Protein AF-A0A6L4ZSB0-F1 (afdb_monomer_lite)

Radius of gyration: 12.49 Å; chains: 1; bounding box: 24×25×33 Å

Structure (mmCIF, N/CA/C/O backbone):
data_AF-A0A6L4ZSB0-F1
#
_entry.id   AF-A0A6L4ZSB0-F1
#
loop_
_atom_site.group_PDB
_atom_site.id
_atom_site.type_symbol
_atom_site.label_atom_id
_atom_site.label_alt_id
_atom_site.label_comp_id
_atom_site.label_asym_id
_atom_site.label_entity_id
_atom_site.label_seq_id
_atom_site.pdbx_PDB_ins_code
_atom_site.Cartn_x
_atom_site.Cartn_y
_atom_site.Cartn_z
_atom_site.occupancy
_atom_site.B_iso_or_equiv
_atom_site.auth_seq_id
_atom_site.auth_comp_id
_atom_site.auth_asym_id
_atom_site.auth_atom_id
_atom_site.pdbx_PDB_model_num
ATOM 1 N N . MET A 1 1 ? -4.646 -11.787 17.796 1.00 45.09 1 MET A N 1
ATOM 2 C CA . MET A 1 1 ? -4.695 -12.315 16.423 1.00 45.09 1 MET A CA 1
ATOM 3 C C . MET A 1 1 ? -3.406 -11.965 15.701 1.00 45.09 1 MET A C 1
ATOM 5 O O . MET A 1 1 ? -2.824 -10.926 15.991 1.00 45.09 1 MET A O 1
ATOM 9 N N . PHE A 1 2 ? -2.934 -12.843 14.818 1.00 46.16 2 PHE A N 1
ATOM 10 C CA . PHE A 1 2 ? -1.728 -12.613 14.028 1.00 46.16 2 PHE A CA 1
ATOM 11 C C . PHE A 1 2 ? -2.124 -11.881 12.752 1.00 46.16 2 PHE A C 1
ATOM 13 O O . PHE A 1 2 ? -2.751 -12.463 11.871 1.00 46.16 2 PHE A O 1
ATOM 20 N N . ILE A 1 3 ? -1.765 -10.604 12.663 1.00 54.44 3 ILE A N 1
ATOM 21 C CA . ILE A 1 3 ? -1.824 -9.868 11.404 1.00 54.44 3 ILE A CA 1
ATOM 22 C C . ILE A 1 3 ? -0.917 -10.616 10.431 1.00 54.44 3 ILE A C 1
ATOM 24 O O . ILE A 1 3 ? 0.283 -10.747 10.678 1.00 54.44 3 ILE A O 1
ATOM 28 N N . ASN A 1 4 ? -1.493 -11.163 9.361 1.00 60.34 4 ASN A N 1
ATOM 29 C CA . ASN A 1 4 ? -0.753 -11.932 8.369 1.00 60.34 4 ASN A CA 1
ATOM 30 C C . ASN A 1 4 ? 0.053 -10.950 7.500 1.00 60.34 4 ASN A C 1
ATOM 32 O O . ASN A 1 4 ? -0.314 -10.629 6.373 1.00 60.34 4 ASN A O 1
ATOM 36 N N . TRP A 1 5 ? 1.135 -10.415 8.072 1.00 64.88 5 TRP A N 1
ATOM 37 C CA . TRP A 1 5 ? 2.032 -9.426 7.469 1.00 64.88 5 TRP A CA 1
ATOM 38 C C . TRP A 1 5 ? 2.481 -9.778 6.039 1.00 64.88 5 TRP A C 1
ATOM 40 O O . TRP A 1 5 ? 2.473 -8.883 5.194 1.00 64.88 5 TRP A O 1
ATOM 50 N N . PRO A 1 6 ? 2.764 -11.058 5.701 1.00 69.06 6 PRO A N 1
ATOM 51 C CA . PRO A 1 6 ? 3.070 -11.446 4.324 1.00 69.06 6 PRO A CA 1
ATOM 52 C C . PRO A 1 6 ? 1.926 -11.145 3.346 1.00 69.06 6 PRO A C 1
ATOM 54 O O . PRO A 1 6 ? 2.168 -10.691 2.232 1.00 69.06 6 PRO A O 1
ATOM 57 N N . ALA A 1 7 ? 0.674 -11.343 3.769 1.00 74.44 7 ALA A N 1
ATOM 58 C CA . ALA A 1 7 ? -0.498 -11.060 2.943 1.00 74.44 7 ALA A CA 1
ATOM 59 C C . ALA A 1 7 ? -0.714 -9.551 2.752 1.00 74.44 7 ALA A C 1
ATOM 61 O O . ALA A 1 7 ? -1.134 -9.122 1.680 1.00 74.44 7 ALA A O 1
ATOM 62 N N . LEU A 1 8 ? -0.390 -8.735 3.762 1.00 75.31 8 LEU A N 1
ATOM 63 C CA . LEU A 1 8 ? -0.427 -7.274 3.645 1.00 75.31 8 LEU A CA 1
ATOM 64 C C . LEU A 1 8 ? 0.645 -6.749 2.686 1.00 75.31 8 LEU A C 1
ATOM 66 O O . LEU A 1 8 ? 0.372 -5.830 1.916 1.00 75.31 8 LEU A O 1
ATOM 70 N N . GLU A 1 9 ? 1.843 -7.333 2.707 1.00 77.38 9 GLU A N 1
ATOM 71 C CA . GLU A 1 9 ? 2.923 -6.966 1.789 1.00 77.38 9 GLU A CA 1
ATOM 72 C C . GLU A 1 9 ? 2.582 -7.331 0.336 1.00 77.38 9 GLU A C 1
ATOM 74 O O . GLU A 1 9 ? 2.737 -6.500 -0.561 1.00 77.38 9 GLU A O 1
ATOM 79 N N . GLU A 1 10 ? 2.061 -8.539 0.101 1.00 82.44 10 GLU A N 1
ATOM 80 C CA . GLU A 1 10 ? 1.560 -8.981 -1.209 1.00 82.44 10 GLU A CA 1
ATOM 81 C C . GLU A 1 10 ? 0.449 -8.059 -1.725 1.00 82.44 10 GLU A C 1
ATOM 83 O O . GLU A 1 10 ? 0.473 -7.622 -2.878 1.00 82.44 10 GLU A O 1
ATOM 88 N N . LEU A 1 11 ? -0.501 -7.696 -0.859 1.00 79.81 11 LEU A N 1
ATOM 89 C CA . LEU A 1 11 ? -1.605 -6.814 -1.224 1.00 79.81 11 LEU A CA 1
ATOM 90 C C . LEU A 1 11 ? -1.117 -5.389 -1.521 1.00 79.81 11 LEU A C 1
ATOM 92 O O . LEU A 1 11 ? -1.528 -4.801 -2.520 1.00 79.81 11 LEU A O 1
ATOM 96 N N . ALA A 1 12 ? -0.189 -4.852 -0.725 1.00 81.25 12 ALA A N 1
ATOM 97 C CA . ALA A 1 12 ? 0.442 -3.562 -0.992 1.00 81.25 12 ALA A CA 1
ATOM 98 C C . ALA A 1 12 ? 1.181 -3.566 -2.336 1.00 81.25 12 ALA A C 1
ATOM 100 O O . ALA A 1 12 ? 0.977 -2.663 -3.147 1.00 81.25 12 ALA A O 1
ATOM 101 N N . LYS A 1 13 ? 1.970 -4.609 -2.622 1.00 83.44 13 LYS A N 1
ATOM 102 C CA . LYS A 1 13 ? 2.643 -4.788 -3.917 1.00 83.44 13 LYS A CA 1
ATOM 103 C C . LYS A 1 13 ? 1.643 -4.859 -5.069 1.00 83.44 13 LYS A C 1
ATOM 105 O O . LYS A 1 13 ? 1.855 -4.197 -6.081 1.00 83.44 13 LYS A O 1
ATOM 110 N N . ALA A 1 14 ? 0.550 -5.607 -4.920 1.00 84.94 14 ALA A N 1
ATOM 111 C CA . ALA A 1 14 ? -0.478 -5.747 -5.950 1.00 84.94 14 ALA A CA 1
ATOM 112 C C . ALA A 1 14 ? -1.203 -4.422 -6.235 1.00 84.94 14 ALA A C 1
ATOM 114 O O . ALA A 1 14 ? -1.392 -4.050 -7.397 1.00 84.94 14 ALA A O 1
ATOM 115 N N . VAL A 1 15 ? -1.570 -3.680 -5.186 1.00 82.31 15 VAL A N 1
ATOM 116 C CA . VAL A 1 15 ? -2.187 -2.354 -5.310 1.00 82.31 15 VAL A CA 1
ATOM 117 C C . VAL A 1 15 ? -1.217 -1.393 -5.998 1.00 82.31 15 VAL A C 1
ATOM 119 O O . VAL A 1 15 ? -1.576 -0.774 -6.999 1.00 82.31 15 VAL A O 1
ATOM 122 N N . VAL A 1 16 ? 0.032 -1.329 -5.536 1.00 80.25 16 VAL A N 1
ATOM 123 C CA . VAL A 1 16 ? 1.077 -0.481 -6.124 1.00 80.25 16 VAL A CA 1
ATOM 124 C C . VAL A 1 16 ? 1.343 -0.842 -7.586 1.00 80.25 16 VAL A C 1
ATOM 126 O O . VAL A 1 16 ? 1.414 0.046 -8.432 1.00 80.25 16 VAL A O 1
ATOM 129 N N . ALA A 1 17 ? 1.417 -2.128 -7.923 1.00 82.31 17 ALA A N 1
ATOM 130 C CA . ALA A 1 17 ? 1.582 -2.582 -9.300 1.00 82.31 17 ALA A CA 1
ATOM 131 C C . ALA A 1 17 ? 0.399 -2.162 -10.190 1.00 82.31 17 ALA A C 1
ATOM 133 O O . ALA A 1 17 ? 0.610 -1.710 -11.314 1.00 82.31 17 ALA A O 1
ATOM 134 N N . ASN A 1 18 ? -0.840 -2.238 -9.691 1.00 83.44 18 ASN A N 1
ATOM 135 C CA . ASN A 1 18 ? -2.020 -1.774 -10.429 1.00 83.44 18 ASN A CA 1
ATOM 136 C C . ASN A 1 18 ? -1.958 -0.263 -10.710 1.00 83.44 18 ASN A C 1
ATOM 138 O O . ASN A 1 18 ? -2.213 0.172 -11.835 1.00 83.44 18 ASN A O 1
ATOM 142 N N . TYR A 1 19 ? -1.564 0.527 -9.707 1.00 76.19 19 TYR A N 1
ATOM 143 C CA . TYR A 1 19 ? -1.348 1.966 -9.861 1.00 76.19 19 TYR A CA 1
ATOM 144 C C . TYR A 1 19 ? -0.222 2.274 -10.859 1.00 76.19 19 TYR A C 1
ATOM 146 O O . TYR A 1 19 ? -0.406 3.119 -11.731 1.00 76.19 19 TYR A O 1
ATOM 154 N N . CYS A 1 20 ? 0.891 1.536 -10.803 1.00 76.44 20 CYS A N 1
ATOM 155 C CA . CYS A 1 20 ? 2.024 1.648 -11.731 1.00 76.44 20 CYS A CA 1
ATOM 156 C C . CYS A 1 20 ? 1.585 1.417 -13.181 1.00 76.44 20 CYS A C 1
ATOM 158 O O . CYS A 1 20 ? 1.865 2.230 -14.059 1.00 76.44 20 CYS A O 1
ATOM 160 N N . VAL A 1 21 ? 0.815 0.352 -13.427 1.00 78.81 21 VAL A N 1
ATOM 161 C CA . VAL A 1 21 ? 0.289 0.029 -14.762 1.00 78.81 21 VAL A CA 1
ATOM 162 C C . VAL A 1 21 ? -0.643 1.124 -15.276 1.00 78.81 21 VAL A C 1
ATOM 164 O O . VAL A 1 21 ? -0.537 1.522 -16.437 1.00 78.81 21 VAL A O 1
ATOM 167 N N . LYS A 1 22 ? -1.545 1.632 -14.428 1.00 75.19 22 LYS A N 1
ATOM 168 C CA . LYS A 1 22 ? -2.470 2.708 -14.814 1.00 75.19 22 LYS A CA 1
ATOM 169 C C . LYS A 1 22 ? -1.741 4.000 -15.145 1.00 75.19 22 LYS A C 1
ATOM 171 O O . LYS A 1 22 ? -2.119 4.679 -16.097 1.00 75.19 22 LYS A O 1
ATOM 176 N N . ALA A 1 23 ? -0.720 4.325 -14.366 1.00 70.00 23 ALA A N 1
ATOM 177 C CA . ALA A 1 23 ? -0.049 5.602 -14.468 1.00 70.00 23 ALA A CA 1
ATOM 178 C C . ALA A 1 23 ? 1.169 5.581 -15.412 1.00 70.00 23 ALA A C 1
ATOM 180 O O . ALA A 1 23 ? 1.641 6.632 -15.817 1.00 70.00 23 ALA A O 1
ATOM 181 N N . LYS A 1 24 ? 1.618 4.395 -15.858 1.00 79.06 24 LYS A N 1
ATOM 182 C CA . LYS A 1 24 ? 2.787 4.194 -16.742 1.00 79.06 24 LYS A CA 1
ATOM 183 C C . LYS A 1 24 ? 4.084 4.799 -16.187 1.00 79.06 24 LYS A C 1
ATOM 185 O O . LYS A 1 24 ? 4.978 5.162 -16.94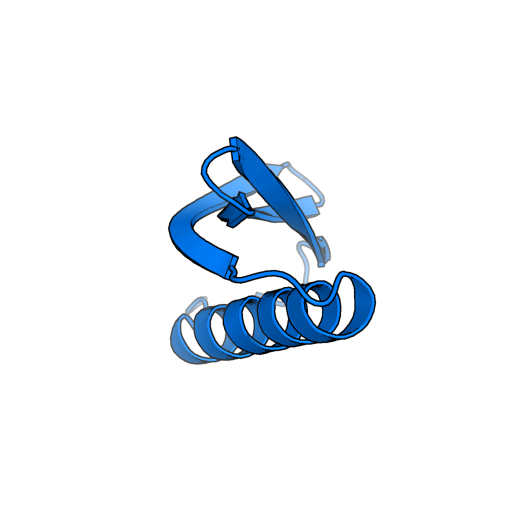7 1.00 79.06 24 LYS A O 1
ATOM 190 N N . GLU A 1 25 ? 4.198 4.871 -14.868 1.00 77.75 25 GLU A N 1
ATOM 191 C CA . GLU A 1 25 ? 5.288 5.541 -14.158 1.00 77.75 25 GLU A CA 1
ATOM 192 C C . GLU A 1 25 ? 5.960 4.585 -13.172 1.00 77.75 25 GLU A C 1
ATOM 194 O O . GLU A 1 25 ? 5.376 3.588 -12.743 1.00 77.75 25 GLU A O 1
ATOM 199 N N . ARG A 1 26 ? 7.218 4.865 -12.815 1.00 77.50 26 ARG A N 1
ATOM 200 C CA . ARG A 1 26 ? 7.961 4.034 -11.861 1.00 77.50 26 ARG A CA 1
ATOM 201 C C . ARG A 1 26 ? 7.491 4.332 -10.444 1.00 77.50 26 ARG A C 1
ATOM 203 O O . ARG A 1 26 ? 7.586 5.468 -9.987 1.00 77.50 26 ARG A O 1
ATOM 210 N N . ILE A 1 27 ? 7.057 3.284 -9.748 1.00 81.62 27 ILE A N 1
ATOM 211 C CA . ILE A 1 27 ? 6.658 3.364 -8.344 1.00 81.62 27 ILE A CA 1
ATOM 212 C C . ILE A 1 27 ? 7.667 2.624 -7.472 1.00 81.62 27 ILE A C 1
ATOM 214 O O . ILE A 1 27 ? 8.035 1.486 -7.767 1.00 81.62 27 ILE A O 1
ATOM 218 N N . GLN A 1 28 ? 8.087 3.258 -6.381 1.00 84.81 28 GLN A N 1
ATOM 219 C CA . GLN A 1 28 ? 8.932 2.658 -5.352 1.00 84.81 28 GLN A CA 1
ATOM 220 C C . GLN A 1 28 ? 8.204 2.685 -4.009 1.00 84.81 28 GLN A C 1
ATOM 222 O O . GLN A 1 28 ? 7.752 3.737 -3.572 1.00 84.81 28 GLN A O 1
ATOM 227 N N . ILE A 1 29 ? 8.095 1.541 -3.334 1.00 85.06 29 ILE A N 1
ATOM 228 C CA . ILE A 1 29 ? 7.530 1.481 -1.980 1.00 85.06 29 ILE A CA 1
ATOM 229 C C . ILE A 1 29 ? 8.589 1.983 -0.997 1.00 85.06 29 ILE A C 1
ATOM 231 O O . ILE A 1 29 ? 9.713 1.483 -0.994 1.00 85.06 29 ILE A O 1
ATOM 235 N N . LEU A 1 30 ? 8.230 2.976 -0.185 1.00 86.50 30 LEU A N 1
ATOM 236 C CA . LEU A 1 30 ? 9.103 3.561 0.832 1.00 86.50 30 LEU A CA 1
ATOM 237 C C . LEU A 1 30 ? 8.872 2.939 2.209 1.00 86.50 30 LEU A C 1
ATOM 239 O O . LEU A 1 30 ? 9.809 2.470 2.848 1.00 86.50 30 LEU A O 1
ATOM 243 N N . SER A 1 31 ? 7.628 2.973 2.686 1.00 85.69 31 SER A N 1
ATOM 244 C CA . SER A 1 31 ? 7.265 2.518 4.029 1.00 85.69 31 SER A CA 1
ATOM 245 C C . SER A 1 31 ? 5.797 2.114 4.096 1.00 85.69 31 SER A C 1
ATOM 247 O O . SER A 1 31 ? 4.994 2.489 3.243 1.00 85.69 31 SER A O 1
ATOM 249 N N . MET A 1 32 ? 5.440 1.335 5.113 1.00 84.62 32 MET A N 1
ATOM 250 C CA . MET A 1 32 ? 4.074 0.881 5.354 1.00 84.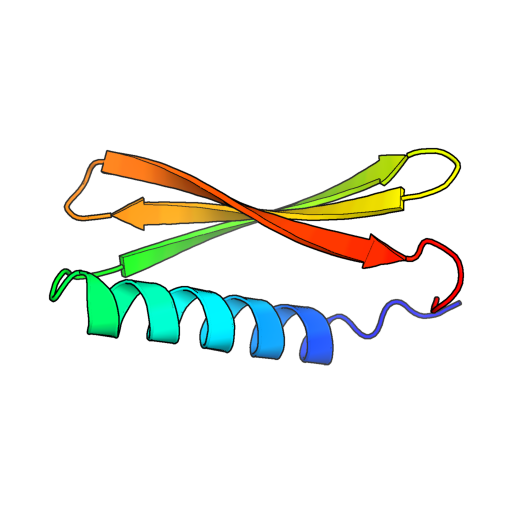62 32 MET A CA 1
ATOM 251 C C . MET A 1 32 ? 3.724 1.126 6.820 1.00 84.62 32 MET A C 1
ATOM 253 O O . MET A 1 32 ? 4.464 0.707 7.707 1.00 84.62 32 MET A O 1
ATOM 257 N N . GLU A 1 33 ? 2.612 1.812 7.072 1.00 86.25 33 GLU A N 1
ATOM 258 C CA . GLU A 1 33 ? 2.132 2.151 8.413 1.00 86.25 33 GLU A CA 1
ATOM 259 C C . GLU A 1 33 ? 0.717 1.615 8.615 1.00 86.25 33 GLU A C 1
ATOM 261 O O . GLU A 1 33 ? -0.168 1.837 7.787 1.00 86.25 33 GLU A O 1
ATOM 266 N N . LEU A 1 34 ? 0.494 0.940 9.741 1.00 83.69 34 LEU A N 1
ATOM 267 C CA . LEU A 1 34 ? -0.824 0.468 10.130 1.00 83.69 34 LEU A CA 1
ATOM 268 C C . LEU A 1 34 ? -1.501 1.448 11.079 1.00 83.69 34 LEU A C 1
ATOM 270 O O . LEU A 1 34 ? -1.009 1.701 12.176 1.00 83.69 34 LEU A O 1
ATOM 274 N N . VAL A 1 35 ? -2.657 1.963 10.676 1.00 83.62 35 VAL A N 1
ATOM 275 C CA . VAL A 1 35 ? -3.486 2.842 11.497 1.00 83.62 35 VAL A CA 1
ATOM 276 C C . VAL A 1 35 ? -4.780 2.129 11.844 1.00 83.62 35 VAL A C 1
ATOM 278 O O . VAL A 1 35 ? -5.679 2.004 11.016 1.00 83.62 35 VAL A O 1
ATOM 281 N N . VAL A 1 36 ? -4.880 1.700 13.096 1.00 78.75 36 VAL A N 1
ATOM 282 C CA . VAL A 1 36 ? -6.081 1.076 13.654 1.00 78.75 36 VAL A CA 1
ATOM 283 C C . VAL A 1 36 ? -6.976 2.173 14.235 1.00 78.75 36 VAL A C 1
ATOM 285 O O . VAL A 1 36 ? -6.603 2.859 15.189 1.00 78.75 36 VAL A O 1
ATOM 288 N N . LYS A 1 37 ? -8.158 2.374 13.649 1.00 77.62 37 LYS A N 1
ATOM 289 C CA . LYS A 1 37 ? -9.268 3.131 14.248 1.00 77.62 37 LYS A CA 1
ATOM 290 C C . LYS A 1 37 ? -10.303 2.136 14.769 1.00 77.62 37 LYS A C 1
ATOM 292 O O . LYS A 1 37 ? -10.387 1.029 14.261 1.00 77.62 37 LYS A O 1
ATOM 297 N N . LYS A 1 38 ? -11.104 2.552 15.760 1.00 71.12 38 LYS A N 1
ATOM 298 C CA . LYS A 1 38 ? -12.057 1.701 16.506 1.00 71.12 38 LYS A CA 1
ATOM 299 C C . LYS A 1 38 ? -12.851 0.686 15.665 1.00 71.12 38 LYS A C 1
ATOM 301 O O . LYS A 1 38 ? -13.089 -0.405 16.158 1.00 71.12 38 LYS A O 1
ATOM 306 N N . ASP A 1 39 ? -13.222 1.042 14.436 1.00 75.06 39 ASP A N 1
ATOM 307 C CA . ASP A 1 39 ? -14.043 0.216 13.539 1.00 75.06 39 ASP A CA 1
ATOM 308 C C . ASP A 1 39 ? -13.390 -0.022 12.164 1.00 75.06 39 ASP A C 1
ATOM 310 O O . ASP A 1 39 ? -13.983 -0.642 11.279 1.00 75.06 39 ASP A O 1
ATOM 314 N N . LEU A 1 40 ? -12.178 0.495 11.943 1.00 76.56 40 LEU A N 1
ATOM 315 C CA . LEU A 1 40 ? -11.534 0.471 10.633 1.00 76.56 40 LEU A CA 1
ATOM 316 C C . LEU A 1 40 ? -10.022 0.450 10.762 1.00 76.56 40 LEU A C 1
ATOM 318 O O . LEU A 1 40 ? -9.426 1.319 11.398 1.00 76.56 40 LEU A O 1
ATOM 322 N N . GLU A 1 41 ? -9.396 -0.469 10.053 1.00 80.81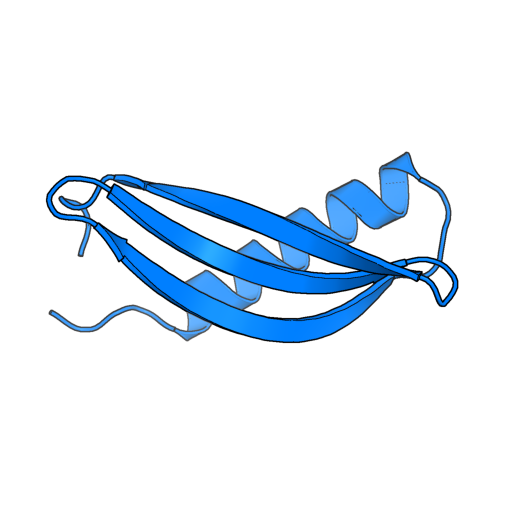 41 GLU A N 1
ATOM 323 C CA . GLU A 1 41 ? -7.955 -0.536 9.981 1.00 80.81 41 GLU A CA 1
ATOM 324 C C . GLU A 1 41 ? -7.491 -0.065 8.600 1.00 80.81 41 GLU A C 1
ATOM 326 O O . GLU A 1 41 ? -8.086 -0.368 7.560 1.00 80.81 41 GLU A O 1
ATOM 331 N N . ILE A 1 42 ? -6.461 0.776 8.597 1.00 85.62 42 ILE A N 1
ATOM 332 C CA . ILE A 1 42 ? -5.967 1.449 7.401 1.00 85.62 42 ILE A CA 1
ATOM 333 C C . ILE A 1 42 ? -4.478 1.172 7.297 1.00 85.62 42 ILE A C 1
ATOM 335 O O . ILE A 1 42 ? -3.689 1.661 8.103 1.00 85.62 42 ILE A O 1
ATOM 339 N N . LEU A 1 43 ? -4.084 0.420 6.280 1.00 85.94 43 LEU A N 1
ATOM 340 C CA . LEU A 1 43 ? -2.687 0.254 5.916 1.00 85.94 43 LEU A CA 1
ATOM 341 C C . LEU A 1 43 ? -2.317 1.384 4.952 1.00 85.94 43 LEU A C 1
ATOM 343 O O . LEU A 1 43 ? -2.755 1.410 3.805 1.00 85.94 43 LEU A O 1
ATOM 347 N N . LYS A 1 44 ? -1.534 2.347 5.426 1.00 88.56 44 LYS A N 1
ATOM 348 C CA . LYS A 1 44 ? -0.975 3.414 4.599 1.00 88.56 44 LYS A CA 1
ATOM 349 C C . LYS A 1 44 ? 0.323 2.925 3.977 1.00 88.56 44 LYS A C 1
ATOM 351 O O . LYS A 1 44 ? 1.283 2.649 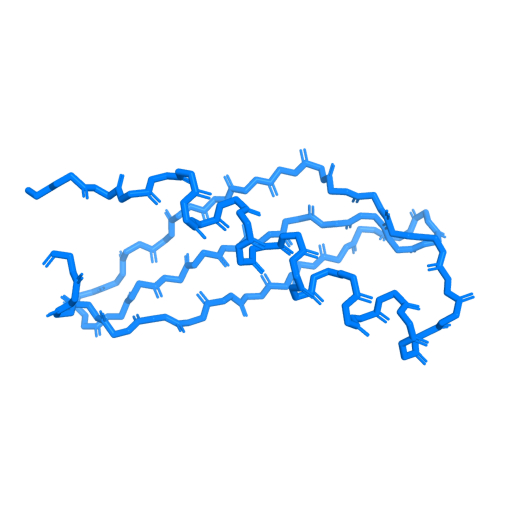4.694 1.00 88.56 44 LYS A O 1
ATOM 356 N N . VAL A 1 45 ? 0.363 2.848 2.655 1.00 88.81 45 VAL A N 1
ATOM 357 C CA . VAL A 1 45 ? 1.578 2.509 1.912 1.00 88.81 45 VAL A CA 1
ATOM 358 C C . VAL A 1 45 ? 2.156 3.800 1.349 1.00 88.81 45 VAL A C 1
ATOM 360 O O . VAL A 1 45 ? 1.571 4.400 0.450 1.00 88.81 45 VAL A O 1
ATOM 363 N N . SER A 1 46 ? 3.287 4.240 1.893 1.00 89.56 46 SER A N 1
ATOM 364 C CA . SER A 1 46 ? 4.038 5.374 1.360 1.00 89.56 46 SER A CA 1
ATOM 365 C C . SER A 1 46 ? 4.800 4.916 0.127 1.00 89.56 46 SER A C 1
ATOM 367 O O . SER A 1 46 ? 5.600 3.976 0.191 1.00 89.56 46 SER A O 1
ATOM 369 N N . VAL A 1 47 ? 4.575 5.590 -0.989 1.00 88.31 47 VAL A N 1
ATOM 370 C CA . VAL A 1 47 ? 5.224 5.308 -2.264 1.00 88.31 47 VAL A CA 1
ATOM 371 C C . VAL A 1 47 ? 5.887 6.561 -2.816 1.00 88.31 47 VAL A C 1
ATOM 373 O O . VAL A 1 47 ? 5.480 7.680 -2.531 1.00 88.31 47 VAL A O 1
ATOM 376 N N . LEU A 1 48 ? 6.928 6.376 -3.614 1.00 87.81 48 LEU A N 1
ATOM 377 C CA . LEU A 1 48 ? 7.492 7.396 -4.483 1.00 87.81 48 LEU A CA 1
ATOM 378 C C . LEU A 1 48 ? 6.978 7.148 -5.886 1.00 87.81 48 LEU A C 1
ATOM 380 O O . LEU A 1 48 ? 7.222 6.092 -6.470 1.00 87.81 48 LEU A O 1
ATOM 384 N N . PHE A 1 49 ? 6.284 8.142 -6.402 1.00 84.12 49 PHE A N 1
ATOM 385 C CA . PHE A 1 49 ? 5.693 8.157 -7.715 1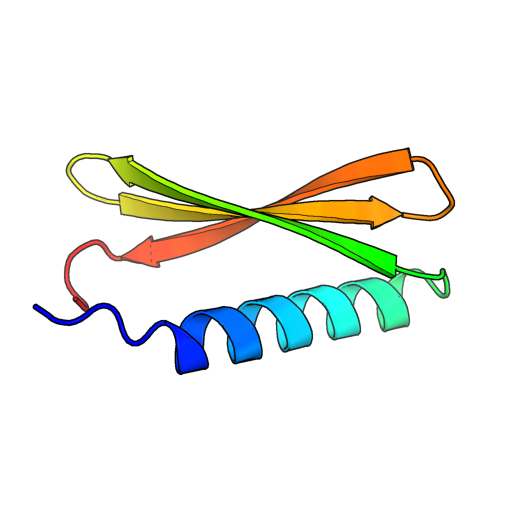.00 84.12 49 PHE A CA 1
ATOM 386 C C . PHE A 1 49 ? 6.404 9.224 -8.551 1.00 84.12 49 PHE A C 1
ATOM 388 O O . PHE A 1 49 ? 6.254 10.414 -8.284 1.00 84.12 49 PHE A O 1
ATOM 395 N N . ASP A 1 50 ? 7.267 8.799 -9.477 1.00 81.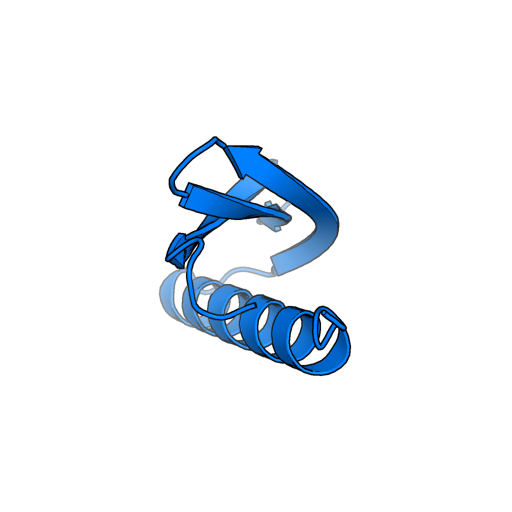12 50 ASP A N 1
ATOM 396 C CA . ASP A 1 50 ? 8.122 9.697 -10.280 1.00 81.12 50 ASP A CA 1
ATOM 397 C C . ASP A 1 50 ? 8.878 10.750 -9.433 1.00 81.12 50 ASP A C 1
ATOM 399 O O . ASP A 1 50 ? 8.956 11.937 -9.740 1.00 81.12 50 ASP A O 1
ATOM 403 N N . GLY A 1 51 ? 9.393 10.323 -8.274 1.00 80.12 51 GLY A N 1
ATOM 404 C CA . GLY A 1 51 ? 10.101 11.206 -7.337 1.00 80.12 51 GLY A CA 1
ATOM 405 C C . GLY A 1 51 ? 9.200 12.028 -6.405 1.00 80.12 51 GLY A C 1
ATOM 406 O O . GLY A 1 51 ? 9.715 12.691 -5.503 1.00 80.12 51 GLY A O 1
ATOM 407 N N . LYS A 1 52 ? 7.872 11.968 -6.558 1.00 84.12 52 LYS A N 1
ATOM 408 C CA . LYS A 1 52 ? 6.912 12.599 -5.643 1.00 84.12 52 LYS A CA 1
ATOM 409 C C . LYS A 1 52 ? 6.425 11.599 -4.593 1.00 84.12 52 LYS A C 1
ATOM 411 O O . LYS A 1 52 ? 5.978 10.514 -4.960 1.00 84.12 52 LYS A O 1
ATOM 416 N N . PRO A 1 53 ? 6.511 11.923 -3.293 1.00 88.19 53 PRO A N 1
ATOM 417 C CA . PRO A 1 53 ? 5.950 11.068 -2.261 1.00 88.19 53 PRO A CA 1
ATOM 418 C C . PRO A 1 53 ? 4.421 11.100 -2.340 1.00 88.19 53 PRO A C 1
ATOM 420 O O . PRO A 1 53 ? 3.821 12.173 -2.377 1.00 88.19 53 PRO A O 1
ATOM 423 N N . ASP A 1 54 ? 3.810 9.924 -2.333 1.00 87.88 54 ASP A N 1
ATOM 424 C CA . ASP A 1 54 ? 2.367 9.727 -2.294 1.00 87.88 54 ASP A CA 1
ATOM 425 C C . ASP A 1 54 ? 2.023 8.630 -1.275 1.00 87.88 54 ASP A C 1
ATOM 427 O O . ASP A 1 54 ? 2.886 7.854 -0.853 1.00 87.88 54 ASP A O 1
ATOM 431 N N . ILE A 1 55 ? 0.773 8.585 -0.823 1.00 88.44 55 ILE A N 1
ATOM 432 C CA . ILE A 1 55 ? 0.327 7.624 0.189 1.00 88.44 55 ILE A CA 1
ATOM 433 C C . ILE A 1 55 ? -0.933 6.950 -0.327 1.00 88.44 55 ILE A C 1
ATOM 435 O O . ILE A 1 55 ? -1.968 7.594 -0.482 1.00 88.44 55 ILE A O 1
ATOM 439 N N . ILE A 1 56 ? -0.864 5.632 -0.502 1.00 85.19 56 ILE A N 1
ATOM 440 C CA . ILE A 1 56 ? -2.004 4.816 -0.912 1.00 85.19 56 ILE A CA 1
ATOM 441 C C . ILE A 1 56 ? -2.636 4.202 0.347 1.00 85.19 56 ILE A C 1
ATOM 443 O O . ILE A 1 56 ? -2.025 3.325 0.969 1.00 85.19 56 ILE A O 1
ATOM 447 N N . PRO A 1 57 ? -3.836 4.648 0.767 1.00 86.12 57 PRO A N 1
ATOM 448 C CA . PRO A 1 57 ? -4.550 4.036 1.877 1.00 86.12 57 PRO A CA 1
ATOM 449 C C . PRO A 1 57 ? -5.245 2.747 1.423 1.00 86.12 57 PRO A C 1
ATOM 451 O O . PRO A 1 57 ? -6.012 2.734 0.462 1.00 86.12 57 PRO A O 1
ATOM 454 N N . ILE A 1 58 ? -5.010 1.664 2.153 1.00 83.94 58 ILE A N 1
ATOM 455 C CA . ILE A 1 58 ? -5.666 0.373 1.966 1.00 83.94 58 ILE A CA 1
ATOM 456 C C . ILE A 1 58 ? -6.579 0.158 3.170 1.00 83.94 58 ILE A C 1
ATOM 458 O O . ILE A 1 58 ? -6.113 -0.020 4.295 1.00 83.94 58 ILE A O 1
ATOM 462 N N . TYR A 1 59 ? -7.884 0.220 2.927 1.00 82.81 59 TYR A N 1
ATOM 463 C CA . TYR A 1 59 ? -8.911 0.067 3.952 1.00 82.81 59 TYR A CA 1
ATOM 464 C C . TYR A 1 59 ? -9.304 -1.397 4.083 1.00 82.81 59 TYR A C 1
ATOM 466 O O . TYR A 1 59 ? -9.642 -2.034 3.084 1.00 82.81 59 TYR A O 1
ATOM 474 N N . TYR A 1 60 ? -9.317 -1.908 5.307 1.00 74.19 60 TYR A N 1
ATOM 475 C CA . TYR A 1 60 ? -9.849 -3.231 5.590 1.00 74.19 60 TYR A CA 1
ATOM 476 C C . TYR A 1 60 ? -10.727 -3.200 6.851 1.00 74.19 60 TYR A C 1
ATOM 478 O O . TYR A 1 60 ? -10.497 -2.402 7.766 1.00 74.19 60 TYR A O 1
ATOM 486 N N . PRO A 1 61 ? -11.813 -3.993 6.870 1.00 67.69 61 PRO A N 1
ATOM 487 C CA . PRO A 1 61 ? -12.744 -4.002 7.987 1.00 67.69 61 PRO A CA 1
ATOM 488 C C . PRO A 1 61 ? -12.044 -4.518 9.247 1.00 67.69 61 PRO A C 1
ATOM 490 O O . PRO A 1 61 ? -11.416 -5.575 9.215 1.00 67.69 61 PRO A O 1
ATOM 493 N N . SER A 1 62 ? -12.224 -3.808 10.365 1.00 57.56 62 SER A N 1
ATOM 494 C CA . SER A 1 62 ? -11.581 -4.082 11.665 1.00 57.56 62 SER A CA 1
ATOM 495 C C . SER A 1 62 ? -12.068 -5.367 12.362 1.00 57.56 62 SER A C 1
ATOM 497 O O . SER A 1 62 ? -11.913 -5.527 13.569 1.00 57.56 62 SER A O 1
ATOM 499 N N . SER A 1 63 ? -12.714 -6.270 11.621 1.00 50.12 63 SER A N 1
ATOM 500 C CA . SER A 1 63 ? -13.313 -7.522 12.103 1.00 50.12 63 SER A CA 1
ATOM 501 C C . SER A 1 63 ? -12.779 -8.755 11.363 1.00 50.12 63 SER A C 1
ATOM 503 O O . SER A 1 63 ? -13.393 -9.818 11.416 1.00 50.12 63 SER A O 1
ATOM 505 N N . SER A 1 64 ? -11.686 -8.620 10.608 1.00 43.97 64 SER A N 1
ATOM 506 C CA . SER A 1 64 ? -11.056 -9.725 9.861 1.00 43.97 64 SER A CA 1
ATOM 507 C C . SER A 1 64 ? -9.612 -10.008 10.280 1.00 43.97 64 SER A C 1
ATOM 509 O O . SER A 1 64 ? -8.922 -10.790 9.624 1.00 43.97 64 SER A O 1
ATOM 511 N N . ILE A 1 65 ? -9.188 -9.419 11.395 1.00 49.31 65 ILE A N 1
ATOM 512 C CA . ILE A 1 65 ? -8.037 -9.859 12.179 1.00 49.31 65 ILE A CA 1
ATOM 513 C C . ILE A 1 65 ? -8.522 -10.071 13.600 1.00 49.31 65 ILE A C 1
ATOM 515 O O . ILE A 1 65 ? -9.742 -10.141 13.845 1.00 49.31 65 ILE A O 1
#

Secondary structure (DSSP, 8-state):
----HHHHHHHHHHHHHHHHHHHTS-EEEEEEEEEEETTEEEEEEEEEETTEEEEEEEEEETT--

Foldseek 3Di:
DDPPVVVVVVVLVVVQVVVCVVVVWDKDFDDWDWDDDPFKIWIWTWIQTNNDTDTDIDIDTPPPD

Sequence (65 aa):
MFINWPALEELAKAVVANYCVKAKERIQILSMELVVKKDLEILKVSVLFDGKPDIIPIYYPSSSI

pLDDT: mean 77.38, std 11.45, range [43.97, 89.56]